Protein AF-A0A496TLL5-F1 (afdb_monomer)

Nearest PDB structures (foldseek):
  6n8s-assembly2_D  TM=5.664E-01  e=6.892E-01  Homo sapiens
  6n8q-assembly1_A  TM=5.760E-01  e=9.210E-01  Homo sapiens
  9fd2-assembly1_b  TM=4.805E-01  e=9.760E-01  Homo sapiens
  6xk9-assembly1_Y  TM=4.765E-01  e=1.231E+00  Homo sapiens
  6sj7-assembly1_B  TM=5.720E-01  e=3.704E+00  Homo sapiens

Mean predicted aligned error: 8.42 Å

pLDDT: mean 77.22, std 14.21, range [50.28, 92.75]

Secondary structure (DSSP, 8-state):
-EEEEEETTEEEEEEEEPPTTSSSPEEEEEEEEETTSTT--S-TTEEEEEE-TTSS-EEEEETTTTEEEEE-

Foldseek 3Di:
DWDWDDDQQKIWTWDFDDDPPDPDTDTDTDDMDGDPPPPDHQRHQWDDWDADPVNQKIWTHHDPRNDIDIDD

Radius of gyration: 13.47 Å; Cα contacts (8 Å, |Δi|>4): 156; chains: 1; bounding box: 26×24×41 Å

Sequence (72 aa):
ILSLGILAGAELLFNKKANDQDNYEKLTFQQLLKDNINGVDGLNGATSVILSLDNKNVCVTCYWDNAVAVFQ

Structure (mmCIF, N/CA/C/O backbone):
data_AF-A0A496TLL5-F1
#
_entry.id   AF-A0A496TLL5-F1
#
loop_
_atom_site.group_PDB
_atom_site.id
_atom_site.type_symbol
_atom_site.label_atom_id
_atom_site.label_alt_id
_atom_site.label_comp_id
_atom_site.label_asym_id
_atom_site.label_entity_id
_atom_site.label_seq_id
_atom_site.pdbx_PDB_ins_code
_atom_site.Cartn_x
_atom_site.Cartn_y
_atom_site.Cartn_z
_atom_site.occupancy
_atom_site.B_iso_or_equiv
_atom_site.auth_seq_id
_atom_site.auth_comp_id
_atom_site.auth_asym_id
_atom_site.auth_atom_id
_atom_site.pdbx_PDB_model_num
ATOM 1 N N . ILE A 1 1 ? -13.819 6.151 11.188 1.00 52.03 1 ILE A N 1
ATOM 2 C CA . ILE A 1 1 ? -13.234 6.825 9.998 1.00 52.03 1 ILE A CA 1
ATOM 3 C C . ILE A 1 1 ? -11.819 6.289 9.858 1.00 52.03 1 ILE A C 1
ATOM 5 O O . ILE A 1 1 ? -11.081 6.347 10.833 1.00 52.03 1 ILE A O 1
ATOM 9 N N . LEU A 1 2 ? -11.467 5.673 8.733 1.00 59.56 2 LEU A N 1
ATOM 10 C CA . LEU A 1 2 ? -10.086 5.249 8.497 1.00 59.56 2 LEU A CA 1
ATOM 11 C C . LEU A 1 2 ? -9.238 6.493 8.192 1.00 59.56 2 LEU A C 1
ATOM 13 O O . LEU A 1 2 ? -9.696 7.383 7.480 1.00 59.56 2 LEU A O 1
ATOM 17 N N . SER A 1 3 ? -8.046 6.579 8.775 1.00 60.78 3 SER A N 1
ATOM 18 C CA . SER A 1 3 ? -7.036 7.583 8.431 1.00 60.78 3 SER A CA 1
ATOM 19 C C . SER 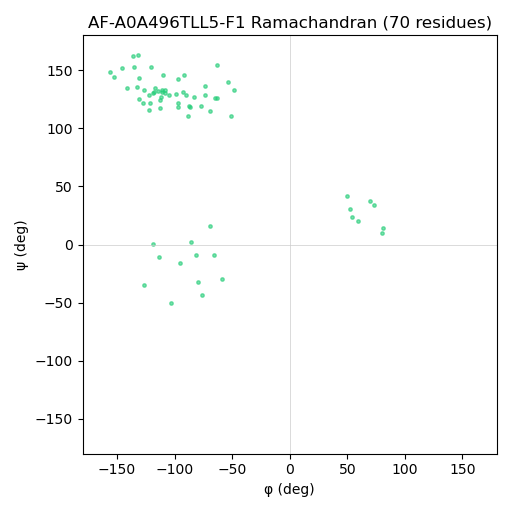A 1 3 ? -5.914 6.872 7.688 1.00 60.78 3 SER A C 1
ATOM 21 O O . SER A 1 3 ? -5.451 5.827 8.152 1.00 60.78 3 SER A O 1
ATOM 23 N N . LEU A 1 4 ? -5.509 7.408 6.538 1.00 62.06 4 LEU A N 1
ATOM 24 C CA . LEU A 1 4 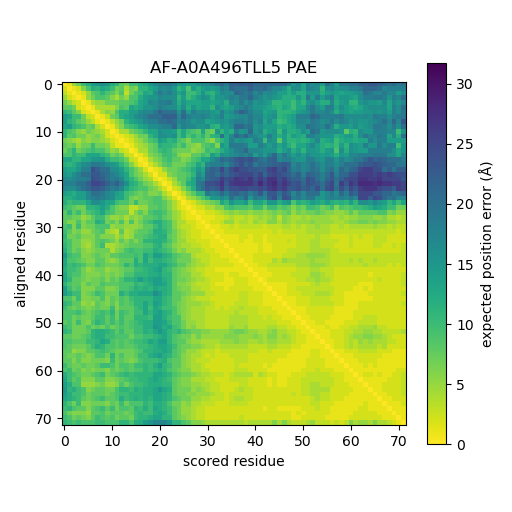? -4.470 6.821 5.697 1.00 62.06 4 LEU A CA 1
ATOM 25 C C . LEU A 1 4 ? -3.227 7.704 5.721 1.00 62.06 4 LEU A C 1
ATOM 27 O O . LEU A 1 4 ? -3.318 8.925 5.586 1.00 62.06 4 LEU A O 1
ATOM 31 N N . GLY A 1 5 ? -2.072 7.077 5.921 1.00 58.50 5 GLY A N 1
ATOM 32 C CA . GLY A 1 5 ? -0.769 7.728 5.867 1.00 58.50 5 GLY A CA 1
ATOM 33 C C . GLY A 1 5 ? 0.083 7.112 4.768 1.00 58.50 5 GLY A C 1
ATOM 34 O O . GLY A 1 5 ? 0.222 5.891 4.710 1.00 58.50 5 GLY A O 1
ATOM 35 N N . ILE A 1 6 ? 0.672 7.956 3.924 1.00 60.41 6 ILE A N 1
ATOM 36 C CA . ILE A 1 6 ? 1.640 7.533 2.911 1.00 60.41 6 ILE A CA 1
ATOM 37 C C . ILE A 1 6 ? 3.036 7.773 3.478 1.00 60.41 6 ILE A C 1
ATOM 39 O O . ILE A 1 6 ? 3.387 8.900 3.832 1.00 60.41 6 ILE A O 1
ATOM 43 N N . LEU A 1 7 ? 3.831 6.712 3.563 1.00 55.81 7 LEU A N 1
ATOM 44 C CA . LEU A 1 7 ? 5.273 6.786 3.769 1.00 55.81 7 LEU A CA 1
ATOM 45 C C . LEU A 1 7 ? 5.926 6.338 2.457 1.00 55.81 7 LEU A C 1
ATOM 47 O O . LEU A 1 7 ? 5.372 5.489 1.769 1.00 55.81 7 LEU A O 1
ATOM 51 N N . ALA A 1 8 ? 7.072 6.900 2.069 1.00 50.28 8 ALA A N 1
ATOM 52 C CA . ALA A 1 8 ? 7.723 6.524 0.810 1.00 50.28 8 ALA A CA 1
ATOM 53 C C . ALA A 1 8 ? 7.873 4.986 0.694 1.00 50.28 8 ALA A C 1
ATOM 55 O O . ALA A 1 8 ? 8.630 4.377 1.451 1.00 50.28 8 ALA A O 1
ATOM 56 N N . GLY A 1 9 ? 7.112 4.374 -0.225 1.00 55.91 9 GLY A N 1
ATOM 57 C CA . GLY A 1 9 ? 7.080 2.924 -0.466 1.00 55.91 9 GLY A CA 1
ATOM 58 C C . GLY A 1 9 ? 6.208 2.085 0.487 1.00 55.91 9 GLY A C 1
ATOM 59 O O . GLY A 1 9 ? 6.384 0.867 0.542 1.00 55.91 9 GLY A O 1
ATOM 60 N N . ALA A 1 10 ? 5.314 2.697 1.269 1.00 55.78 10 ALA A N 1
ATOM 61 C CA . ALA A 1 10 ? 4.444 1.996 2.210 1.00 55.78 10 ALA A CA 1
ATOM 62 C C . ALA A 1 10 ? 3.126 2.735 2.481 1.00 55.78 10 ALA A C 1
ATOM 64 O O . ALA A 1 10 ? 3.086 3.958 2.628 1.00 55.78 10 ALA A O 1
ATOM 65 N N . GLU A 1 11 ? 2.059 1.963 2.649 1.00 60.06 11 GLU A N 1
ATOM 66 C CA . GLU A 1 11 ? 0.756 2.465 3.065 1.00 60.06 11 GLU A CA 1
ATOM 67 C C . GLU A 1 11 ? 0.434 2.043 4.502 1.00 60.06 11 GLU A C 1
ATOM 69 O O . GLU A 1 11 ? 0.590 0.876 4.869 1.00 60.06 11 GLU A O 1
ATOM 74 N N . LEU A 1 12 ? -0.032 2.993 5.317 1.00 63.56 12 LEU A N 1
ATOM 75 C CA . LEU A 1 12 ? -0.465 2.762 6.694 1.00 63.56 12 LEU A CA 1
ATOM 76 C C . LEU A 1 12 ? -1.974 2.986 6.822 1.00 63.56 12 LEU A C 1
ATOM 78 O O . LEU A 1 12 ? -2.460 4.108 6.663 1.00 63.56 12 LEU A O 1
ATOM 82 N N . LEU A 1 13 ? -2.698 1.928 7.190 1.00 63.34 13 LEU A N 1
ATOM 83 C CA . LEU A 1 13 ? -4.131 1.969 7.475 1.00 63.34 13 LEU A CA 1
ATOM 84 C C . LEU A 1 13 ? -4.363 2.104 8.985 1.00 63.34 13 LEU A C 1
ATOM 86 O O . LEU A 1 13 ? -4.008 1.211 9.763 1.00 63.34 13 LEU A O 1
ATOM 90 N N . PHE A 1 14 ? -5.002 3.196 9.415 1.00 61.94 14 PHE A N 1
ATOM 91 C CA . PHE A 1 14 ? -5.392 3.408 10.811 1.00 61.94 14 PHE A CA 1
ATOM 92 C C . PHE A 1 14 ? -6.908 3.437 10.972 1.00 61.94 14 PHE A C 1
ATOM 94 O O . PHE A 1 14 ? -7.598 4.179 10.278 1.00 61.94 14 PHE A O 1
ATOM 101 N N . ASN A 1 15 ? -7.443 2.701 11.946 1.00 59.28 15 ASN A N 1
ATOM 102 C CA . ASN A 1 15 ? -8.843 2.833 12.339 1.00 59.28 15 ASN A CA 1
ATOM 103 C C . ASN A 1 15 ? -8.998 3.886 13.436 1.00 59.28 15 ASN A C 1
ATOM 105 O O . ASN A 1 15 ? -8.345 3.786 14.477 1.00 59.28 15 ASN A O 1
ATOM 109 N N . LYS A 1 16 ? -9.906 4.845 13.251 1.00 58.56 16 LYS A N 1
ATOM 110 C CA . LYS A 1 16 ? -10.348 5.750 14.315 1.00 58.56 16 LYS A CA 1
ATOM 111 C C . LYS A 1 16 ? -11.523 5.125 15.058 1.00 58.56 16 LYS A C 1
ATOM 113 O O 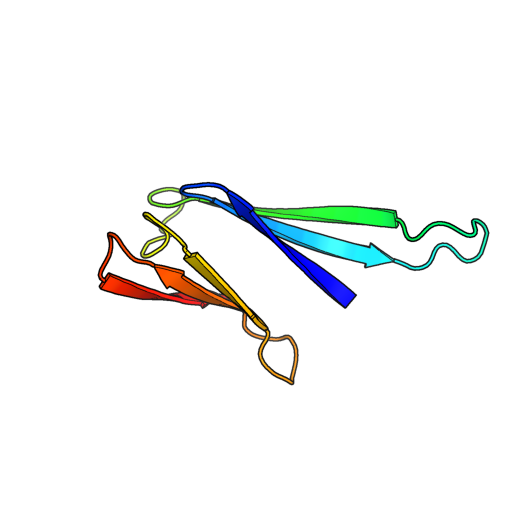. LYS A 1 16 ? -12.623 5.048 14.503 1.00 58.56 16 LYS A O 1
ATOM 118 N N . LYS A 1 17 ? -11.299 4.722 16.311 1.00 54.09 17 LYS A N 1
ATOM 119 C CA . LYS A 1 17 ? -12.381 4.445 17.264 1.00 54.09 17 LYS A CA 1
ATOM 120 C C . LYS A 1 17 ? -12.565 5.656 18.175 1.00 54.09 17 LYS A C 1
ATOM 122 O O . LYS A 1 17 ? -11.595 6.146 18.752 1.00 54.09 17 LYS A O 1
ATOM 127 N N . ALA A 1 18 ? -13.807 6.120 18.300 1.00 55.94 18 ALA A N 1
ATOM 128 C CA . ALA A 1 18 ? -14.186 6.979 19.412 1.00 55.94 18 ALA A CA 1
ATOM 129 C C . ALA A 1 18 ? -14.059 6.139 20.689 1.00 55.94 18 ALA A C 1
ATOM 131 O O . ALA A 1 18 ? -14.559 5.013 20.732 1.00 55.94 18 ALA A O 1
ATOM 132 N N . ASN A 1 19 ? -13.310 6.631 21.670 1.00 56.88 19 ASN A N 1
ATOM 133 C CA . ASN A 1 19 ? -13.345 6.055 23.002 1.00 56.88 19 ASN A CA 1
ATOM 134 C C . ASN A 1 19 ? -14.485 6.758 23.744 1.00 56.88 19 ASN A C 1
ATOM 136 O O . ASN A 1 19 ? -14.434 7.974 23.893 1.00 56.88 19 ASN A O 1
ATOM 140 N N . ASP A 1 20 ? -15.503 6.022 24.192 1.00 62.69 20 ASP A N 1
ATOM 141 C CA . ASP A 1 20 ? -16.645 6.605 24.915 1.00 62.69 20 ASP A CA 1
ATOM 142 C C . ASP A 1 20 ? -16.235 7.202 26.280 1.00 62.69 20 ASP A C 1
ATOM 144 O O . ASP A 1 20 ? -17.038 7.870 26.928 1.00 62.69 20 ASP A O 1
ATOM 148 N N . GLN A 1 21 ? -14.988 6.976 26.724 1.00 63.12 21 GLN A N 1
ATOM 149 C CA . GLN A 1 21 ? -14.484 7.410 28.031 1.00 63.12 21 GLN A CA 1
ATOM 150 C C . GLN A 1 21 ? -13.375 8.474 28.000 1.00 63.12 21 GLN A C 1
ATOM 152 O O . GLN A 1 21 ? -13.118 9.067 29.042 1.00 63.12 21 GLN A O 1
ATOM 157 N N . ASP A 1 22 ? -12.779 8.785 26.842 1.00 57.28 22 ASP A N 1
ATOM 158 C CA . ASP A 1 22 ? -11.709 9.788 26.731 1.00 57.28 22 ASP A CA 1
ATOM 159 C C . ASP A 1 22 ? -11.993 10.745 25.565 1.00 57.28 22 ASP A C 1
ATOM 161 O O . ASP A 1 22 ? -12.319 10.316 24.461 1.00 57.28 22 ASP A O 1
ATOM 165 N N . ASN A 1 23 ? -11.810 12.052 25.769 1.00 59.44 23 ASN A N 1
ATOM 166 C CA . ASN A 1 23 ? -12.013 13.102 24.754 1.00 59.44 23 ASN A CA 1
ATOM 167 C C . ASN A 1 23 ? -10.968 13.097 23.613 1.00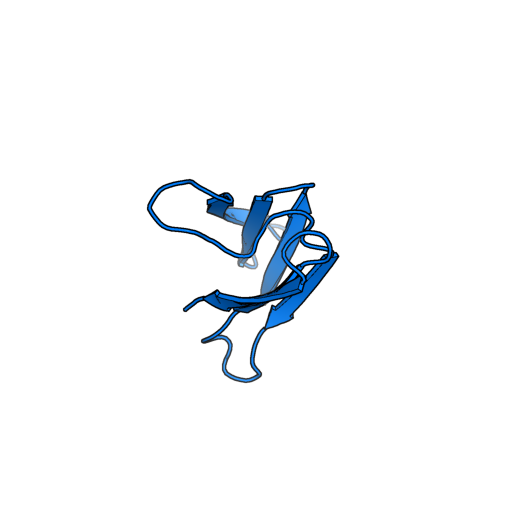 59.44 23 ASN A C 1
ATOM 169 O O . ASN A 1 23 ? -10.848 14.083 22.883 1.00 59.44 23 ASN A O 1
ATOM 173 N N . TYR A 1 24 ? -10.211 12.010 23.460 1.00 59.50 24 TYR A N 1
ATOM 174 C CA . TYR A 1 24 ? -9.209 11.832 22.419 1.00 59.50 24 TYR A CA 1
ATOM 175 C C . TYR A 1 24 ? -9.594 10.651 21.534 1.00 59.50 24 TYR A C 1
ATOM 177 O O . TYR A 1 24 ? -9.880 9.544 21.993 1.00 59.50 24 TYR A O 1
ATOM 185 N N . GLU A 1 25 ? -9.555 10.873 20.230 1.00 67.38 25 GLU A N 1
ATOM 186 C CA . GLU A 1 25 ? -9.811 9.830 19.250 1.00 67.38 25 GLU A CA 1
ATOM 187 C C . GLU A 1 25 ? -8.577 8.931 19.135 1.00 67.38 25 GLU A C 1
ATOM 189 O O . GLU A 1 25 ? -7.489 9.385 18.776 1.00 67.38 25 GLU A O 1
ATOM 194 N N . LYS A 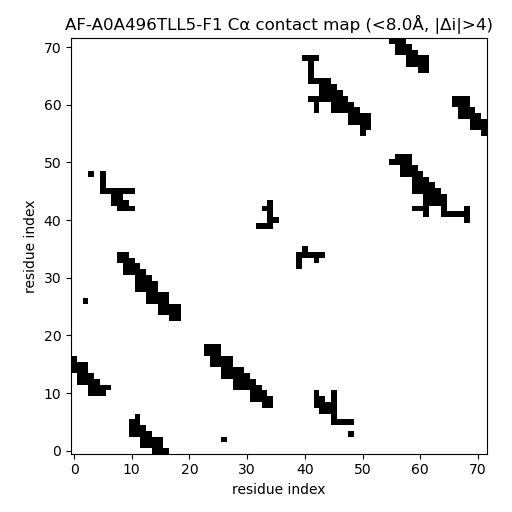1 26 ? -8.729 7.639 19.440 1.00 69.06 26 LYS A N 1
ATOM 195 C CA . LYS A 1 26 ? -7.618 6.688 19.377 1.00 69.06 26 LYS A CA 1
ATOM 196 C C . LYS A 1 26 ? -7.500 6.120 17.966 1.00 69.06 26 LYS A C 1
ATOM 198 O O . LYS A 1 26 ? -8.408 5.441 17.476 1.00 69.06 26 LYS A O 1
ATOM 203 N N . LEU A 1 27 ? -6.356 6.362 17.330 1.00 70.62 27 LEU A N 1
ATOM 204 C CA . LEU A 1 27 ? -5.960 5.672 16.105 1.00 70.62 27 LEU A CA 1
ATOM 205 C C . LEU A 1 27 ? -5.326 4.331 16.471 1.00 70.62 27 LEU A C 1
ATOM 207 O O . LEU A 1 27 ? -4.402 4.265 17.280 1.00 70.62 27 LEU A O 1
ATOM 211 N N . THR A 1 28 ? -5.829 3.255 15.876 1.00 72.69 28 THR A N 1
ATOM 212 C CA . THR A 1 28 ? -5.228 1.922 15.985 1.00 72.69 28 THR A CA 1
ATOM 213 C C . THR A 1 28 ? -4.675 1.529 14.627 1.00 72.69 28 THR A C 1
ATOM 215 O O . THR A 1 28 ? -5.398 1.593 13.632 1.00 72.69 28 THR A O 1
ATOM 218 N N . PHE A 1 29 ? -3.403 1.137 14.584 1.00 73.75 29 PHE A N 1
ATOM 219 C CA . PHE A 1 29 ? -2.790 0.572 13.386 1.00 73.75 29 PHE A CA 1
ATOM 220 C C . PHE A 1 29 ? -3.491 -0.743 13.023 1.00 73.75 29 PHE A C 1
ATOM 222 O O . PHE A 1 29 ? -3.620 -1.618 13.879 1.00 73.75 29 PHE A O 1
ATOM 229 N N . GLN A 1 30 ? -3.965 -0.865 11.782 1.00 79.00 30 GLN A N 1
ATOM 230 C CA . GLN A 1 30 ? -4.593 -2.092 11.287 1.00 79.00 30 GLN A CA 1
ATOM 231 C C . GLN A 1 30 ? -3.659 -2.894 10.392 1.00 79.00 30 GLN A C 1
ATOM 233 O O . GLN A 1 30 ? -3.519 -4.099 10.583 1.00 79.00 30 GLN A O 1
ATOM 238 N N . GLN A 1 31 ? -3.057 -2.242 9.400 1.00 81.25 31 GLN A N 1
ATOM 239 C CA . GLN A 1 31 ? -2.364 -2.941 8.328 1.00 81.25 31 GLN A CA 1
ATOM 240 C C . GLN A 1 31 ? -1.299 -2.055 7.683 1.00 81.25 31 GLN A C 1
ATOM 242 O O . GLN A 1 31 ? -1.441 -0.832 7.611 1.00 81.25 31 GLN A O 1
ATOM 247 N N . LEU A 1 32 ? -0.237 -2.713 7.219 1.00 84.25 32 LEU A N 1
ATOM 248 C CA . LEU A 1 32 ? 0.829 -2.148 6.402 1.00 84.25 32 LEU A CA 1
ATOM 249 C C . LEU A 1 32 ? 0.882 -2.935 5.095 1.00 84.25 32 LEU A C 1
ATOM 251 O O . LEU A 1 32 ? 1.094 -4.150 5.122 1.00 84.25 32 LEU A O 1
ATOM 255 N N . LEU A 1 33 ? 0.726 -2.236 3.974 1.00 88.06 33 LEU A N 1
ATOM 256 C CA . LEU A 1 33 ? 1.012 -2.766 2.645 1.00 88.06 33 LEU A CA 1
ATOM 257 C C . LEU A 1 33 ? 2.328 -2.159 2.172 1.00 88.06 33 LEU A C 1
ATOM 259 O O . LEU A 1 33 ? 2.534 -0.946 2.261 1.00 88.06 33 LEU A O 1
ATOM 263 N N . LYS A 1 34 ? 3.246 -3.016 1.730 1.00 88.06 34 LYS A N 1
ATOM 264 C CA . LYS A 1 34 ? 4.578 -2.610 1.292 1.00 88.06 34 LYS A CA 1
ATOM 265 C C . LYS A 1 34 ? 4.838 -3.153 -0.097 1.00 88.06 34 LYS A C 1
ATOM 267 O O . LYS A 1 34 ? 4.628 -4.339 -0.333 1.00 88.06 34 LYS A O 1
ATOM 272 N N . ASP A 1 35 ? 5.333 -2.279 -0.959 1.00 89.19 35 ASP A N 1
ATOM 273 C CA . ASP A 1 35 ? 5.703 -2.625 -2.321 1.00 89.19 35 ASP A CA 1
ATOM 274 C C . ASP A 1 35 ? 6.678 -3.812 -2.365 1.00 89.19 35 ASP A C 1
ATOM 276 O O . ASP A 1 35 ? 7.585 -3.914 -1.529 1.00 89.19 35 ASP A O 1
ATOM 280 N N . ASN A 1 36 ? 6.477 -4.711 -3.329 1.00 91.19 36 ASN A N 1
ATOM 281 C CA . ASN A 1 36 ? 7.272 -5.920 -3.542 1.00 91.19 36 ASN A CA 1
ATOM 282 C C . ASN A 1 36 ? 7.299 -6.912 -2.354 1.00 91.19 36 ASN A C 1
ATOM 284 O O . ASN A 1 36 ? 8.174 -7.778 -2.275 1.00 91.19 36 ASN A O 1
ATOM 288 N N . ILE A 1 37 ? 6.332 -6.833 -1.431 1.00 92.75 37 ILE A N 1
ATOM 289 C CA . ILE A 1 37 ? 6.160 -7.778 -0.316 1.00 92.75 37 ILE A CA 1
ATOM 290 C C . ILE A 1 37 ? 4.817 -8.496 -0.447 1.00 92.75 37 ILE A C 1
ATOM 292 O O . ILE A 1 37 ? 3.790 -7.869 -0.674 1.00 92.75 37 ILE A O 1
ATOM 296 N N . ASN A 1 38 ? 4.803 -9.820 -0.260 1.00 91.31 38 ASN A N 1
ATOM 297 C CA . ASN A 1 38 ? 3.585 -10.647 -0.287 1.00 91.31 38 ASN A CA 1
ATOM 298 C C . ASN A 1 38 ? 2.716 -10.465 -1.552 1.00 91.31 38 ASN A C 1
ATOM 300 O O . ASN A 1 38 ? 1.499 -10.617 -1.489 1.00 91.31 38 ASN A O 1
ATOM 304 N N . GLY A 1 39 ? 3.336 -10.146 -2.694 1.00 89.25 39 GLY A N 1
ATOM 305 C CA . GLY A 1 39 ? 2.638 -9.938 -3.967 1.00 89.25 39 GLY A CA 1
ATOM 306 C C . GLY A 1 39 ? 1.975 -8.566 -4.124 1.00 89.25 39 GLY A C 1
ATOM 307 O O . GLY A 1 39 ? 1.220 -8.378 -5.072 1.00 89.25 39 GLY A O 1
ATOM 308 N N . VAL A 1 40 ? 2.243 -7.623 -3.216 1.00 91.19 40 VAL A N 1
ATOM 309 C CA . VAL A 1 40 ? 1.851 -6.219 -3.376 1.00 91.19 40 VAL A CA 1
ATOM 310 C C . VAL A 1 40 ? 2.756 -5.565 -4.418 1.00 91.19 40 VAL A C 1
ATOM 312 O O . VAL A 1 40 ? 3.979 -5.648 -4.311 1.00 91.19 40 VAL A O 1
ATOM 315 N N . ASP A 1 41 ? 2.140 -4.915 -5.396 1.00 88.81 41 ASP A N 1
ATOM 316 C CA . ASP A 1 41 ? 2.791 -4.196 -6.490 1.00 88.81 41 ASP A CA 1
ATOM 317 C C . ASP A 1 41 ? 2.082 -2.853 -6.703 1.00 88.81 41 ASP A C 1
ATOM 319 O O . ASP A 1 41 ? 0.944 -2.659 -6.253 1.00 88.81 41 ASP A O 1
ATOM 323 N N . GLY A 1 42 ? 2.748 -1.930 -7.388 1.00 88.50 42 GLY A N 1
ATOM 324 C CA . G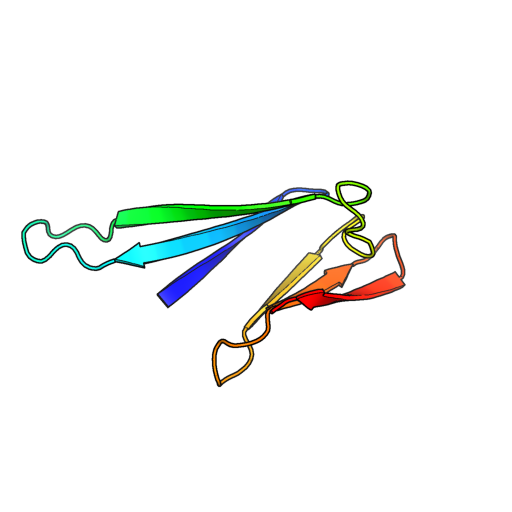LY A 1 42 ? 2.195 -0.624 -7.700 1.00 88.50 42 GLY A CA 1
ATOM 325 C C . GLY A 1 42 ? 2.131 0.292 -6.486 1.00 88.50 42 GLY A C 1
ATOM 326 O O . GLY A 1 42 ? 1.176 1.056 -6.390 1.00 88.50 42 GLY A O 1
ATOM 327 N N . LEU A 1 43 ? 3.081 0.202 -5.546 1.00 90.81 43 LEU A N 1
ATOM 328 C CA . LEU A 1 43 ? 3.213 1.114 -4.397 1.00 90.81 43 LEU A CA 1
ATOM 329 C C . LEU A 1 43 ? 4.542 1.887 -4.383 1.00 90.81 43 LEU A C 1
ATOM 331 O O . LEU A 1 43 ? 4.784 2.704 -3.480 1.00 90.81 43 LEU A O 1
ATOM 335 N N . ASN A 1 44 ? 5.413 1.677 -5.370 1.00 91.25 44 ASN A N 1
ATOM 336 C CA . ASN A 1 44 ? 6.677 2.382 -5.459 1.00 91.25 44 ASN A CA 1
ATOM 337 C C . ASN A 1 44 ? 6.431 3.858 -5.800 1.00 91.25 44 ASN A C 1
ATOM 339 O O . ASN A 1 44 ? 5.926 4.235 -6.864 1.00 91.25 44 ASN A O 1
ATOM 343 N N . GLY A 1 45 ? 6.786 4.731 -4.859 1.00 87.81 45 GLY A N 1
ATOM 344 C CA . GLY A 1 45 ? 6.517 6.159 -4.988 1.00 87.81 45 GLY A CA 1
ATOM 345 C C . GLY A 1 45 ? 5.030 6.492 -4.873 1.00 87.81 45 GLY A C 1
ATOM 346 O O . GLY A 1 45 ? 4.557 7.370 -5.592 1.00 87.81 45 GLY A O 1
ATOM 347 N N . ALA A 1 46 ? 4.289 5.797 -4.002 1.00 90.00 46 ALA A N 1
ATOM 348 C CA . ALA A 1 46 ? 2.932 6.183 -3.617 1.00 90.00 46 ALA A CA 1
ATOM 349 C C . ALA A 1 46 ? 2.855 7.678 -3.248 1.00 90.00 46 ALA A C 1
ATOM 351 O O . ALA A 1 46 ? 3.700 8.196 -2.516 1.00 90.00 46 ALA A O 1
ATOM 352 N N . THR A 1 47 ? 1.850 8.377 -3.783 1.00 88.44 47 THR A N 1
ATOM 353 C CA . THR A 1 47 ? 1.716 9.848 -3.701 1.00 88.44 47 THR A CA 1
ATOM 354 C C . THR A 1 47 ? 0.379 10.320 -3.148 1.00 88.44 47 THR A C 1
ATOM 356 O O . THR A 1 47 ? 0.330 11.340 -2.463 1.00 88.44 47 THR A O 1
ATOM 359 N N . SER A 1 48 ? -0.708 9.607 -3.437 1.00 85.56 48 SER A N 1
ATOM 360 C CA . SER A 1 48 ? -2.043 9.939 -2.946 1.00 85.56 48 SER A CA 1
ATOM 361 C C . SER A 1 48 ? -2.838 8.676 -2.685 1.00 85.56 48 SER A C 1
ATOM 363 O O . SER A 1 48 ? -2.599 7.649 -3.318 1.00 85.56 48 SER A O 1
ATOM 365 N N . VAL A 1 49 ? -3.776 8.775 -1.748 1.00 86.69 49 VAL A N 1
ATOM 366 C CA . VAL A 1 49 ? -4.637 7.676 -1.345 1.00 86.69 49 VAL A CA 1
ATOM 367 C C . VAL A 1 49 ? -6.049 8.174 -1.089 1.00 86.69 49 VAL A C 1
ATOM 369 O O . VAL A 1 49 ? -6.252 9.208 -0.448 1.00 86.69 49 VAL A O 1
ATOM 372 N N . ILE A 1 50 ? -7.028 7.437 -1.604 1.00 86.38 50 ILE A N 1
ATOM 373 C CA . ILE A 1 50 ? -8.447 7.727 -1.417 1.00 86.38 50 ILE A CA 1
ATOM 374 C C . ILE A 1 50 ? -9.217 6.456 -1.072 1.00 86.38 50 ILE A C 1
ATOM 376 O O . ILE A 1 50 ? -8.851 5.358 -1.486 1.00 86.38 50 ILE A O 1
ATOM 380 N N . LEU A 1 51 ? -10.318 6.627 -0.347 1.00 86.19 51 LEU A N 1
ATOM 381 C CA . LEU A 1 51 ? -11.292 5.569 -0.095 1.00 86.19 51 LEU A CA 1
ATOM 382 C C . LEU A 1 51 ? -12.450 5.689 -1.079 1.00 86.19 51 LEU A C 1
ATOM 384 O O . LEU A 1 51 ? -12.905 6.796 -1.381 1.00 86.19 51 LEU A O 1
ATOM 388 N N . SER A 1 52 ? -12.968 4.554 -1.541 1.00 83.50 52 SER A N 1
ATOM 389 C CA . SER A 1 52 ? -14.263 4.525 -2.216 1.00 83.50 52 SER A CA 1
ATOM 390 C C . SER A 1 52 ? -15.379 4.964 -1.263 1.00 83.50 52 SER A C 1
ATOM 392 O O . SER A 1 52 ? -15.276 4.814 -0.047 1.00 83.50 52 SER A O 1
ATOM 394 N N . LEU A 1 53 ? -16.483 5.489 -1.806 1.00 86.50 53 LEU A N 1
ATOM 395 C CA . LEU A 1 53 ? -17.604 6.005 -1.004 1.00 86.50 53 LEU A CA 1
ATOM 396 C C . LEU A 1 53 ? -18.220 4.945 -0.071 1.00 86.50 53 LEU A C 1
ATOM 398 O O . LEU A 1 53 ? -18.733 5.270 0.996 1.00 86.50 53 LEU A O 1
ATOM 402 N N . ASP A 1 54 ? -18.155 3.676 -0.470 1.00 88.62 54 ASP A N 1
ATOM 403 C CA . ASP A 1 54 ? -18.609 2.533 0.321 1.00 88.62 54 ASP A CA 1
ATOM 404 C C . ASP A 1 54 ? -17.554 2.001 1.310 1.00 88.62 54 ASP A C 1
ATOM 406 O O . ASP A 1 54 ? -17.828 1.034 2.020 1.00 88.62 54 ASP A O 1
ATOM 410 N N . ASN A 1 55 ? -16.374 2.630 1.383 1.00 82.81 55 ASN A N 1
ATOM 411 C CA . ASN A 1 55 ? -15.212 2.239 2.190 1.00 82.81 55 ASN A CA 1
ATOM 412 C C . ASN A 1 55 ? -14.731 0.796 1.961 1.00 82.81 55 ASN A C 1
ATOM 414 O O . ASN A 1 55 ? -14.115 0.214 2.852 1.00 82.81 55 ASN A O 1
ATOM 418 N N . LYS A 1 56 ? -15.026 0.206 0.798 1.00 86.25 56 LYS A N 1
ATOM 419 C CA . LYS A 1 56 ? -14.592 -1.157 0.456 1.00 86.25 56 LYS A CA 1
ATOM 420 C C . LYS A 1 56 ? -13.311 -1.209 -0.349 1.00 86.25 56 LYS A C 1
ATOM 422 O O . LYS A 1 56 ? -12.761 -2.287 -0.494 1.00 86.25 56 LYS A O 1
ATOM 427 N N . ASN A 1 57 ? -12.895 -0.089 -0.931 1.00 87.06 57 ASN A N 1
ATOM 428 C CA . ASN A 1 57 ? -11.688 -0.035 -1.730 1.00 87.06 57 ASN A CA 1
ATOM 429 C C . ASN A 1 57 ? -10.816 1.138 -1.305 1.00 87.06 57 ASN A C 1
ATOM 431 O O . ASN A 1 57 ? -11.310 2.233 -1.015 1.00 87.06 57 ASN A O 1
ATOM 435 N N . VAL A 1 58 ? -9.515 0.902 -1.343 1.00 88.25 58 VAL A N 1
ATOM 436 C CA . VAL A 1 58 ? -8.477 1.909 -1.192 1.00 88.25 58 VAL A CA 1
ATOM 437 C C . VAL A 1 58 ? -7.759 2.034 -2.526 1.00 88.25 58 VAL A C 1
ATOM 439 O O . VAL A 1 58 ? -7.277 1.032 -3.049 1.00 88.25 58 VAL A O 1
ATOM 442 N N . CYS A 1 59 ? -7.699 3.239 -3.087 1.00 89.38 59 CYS A N 1
ATOM 443 C CA . CYS A 1 59 ? -6.995 3.500 -4.341 1.00 89.38 59 CYS A CA 1
ATOM 444 C C . CYS A 1 59 ? -5.756 4.349 -4.074 1.00 89.38 59 CYS A C 1
ATOM 446 O O . CYS A 1 59 ? -5.867 5.400 -3.439 1.00 89.38 59 CYS A O 1
ATOM 448 N N . VAL A 1 60 ? -4.610 3.937 -4.615 1.00 90.38 60 VAL A N 1
ATOM 449 C CA . VAL A 1 60 ? -3.318 4.609 -4.428 1.00 90.38 60 VAL A CA 1
ATOM 450 C C . VAL A 1 60 ? -2.733 5.003 -5.780 1.00 90.38 60 VAL A C 1
ATOM 452 O O . VAL A 1 60 ? -2.624 4.163 -6.669 1.00 90.38 60 VAL A O 1
ATOM 455 N N . THR A 1 61 ? -2.342 6.270 -5.948 1.00 91.38 61 THR A N 1
ATOM 456 C CA . THR A 1 61 ? -1.606 6.732 -7.139 1.00 91.38 61 THR A CA 1
ATOM 457 C C . THR A 1 61 ? -0.104 6.674 -6.901 1.00 91.38 61 THR A C 1
ATOM 459 O O . THR A 1 61 ? 0.387 7.206 -5.898 1.00 91.38 61 THR A O 1
ATOM 462 N N . CYS A 1 62 ? 0.646 6.098 -7.840 1.00 89.44 62 CYS A N 1
ATOM 463 C CA . CYS A 1 62 ? 2.070 5.810 -7.662 1.00 89.44 62 CYS A CA 1
ATOM 464 C C . CYS A 1 62 ? 2.903 6.379 -8.807 1.00 89.44 62 CYS A C 1
ATOM 466 O O . CYS A 1 62 ? 2.673 6.078 -9.978 1.00 89.44 62 CYS A O 1
ATOM 468 N N . TYR A 1 63 ? 3.862 7.239 -8.454 1.00 88.62 63 TYR A N 1
ATOM 469 C CA . TYR A 1 63 ? 4.637 8.009 -9.424 1.00 88.62 63 TYR A CA 1
ATOM 470 C C . TYR A 1 63 ? 5.706 7.167 -10.125 1.00 88.62 63 TYR A C 1
ATOM 472 O O . TYR A 1 63 ? 5.856 7.27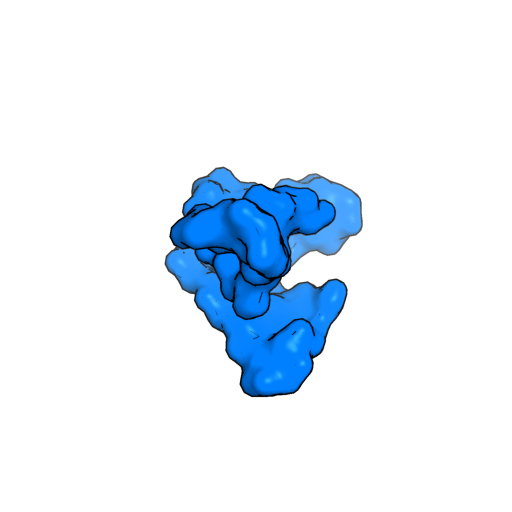5 -11.337 1.00 88.62 63 TYR A O 1
ATOM 480 N N . TRP A 1 64 ? 6.445 6.324 -9.396 1.00 91.38 64 TRP A N 1
ATOM 481 C CA . TRP A 1 64 ? 7.549 5.568 -9.999 1.00 91.38 64 TRP A CA 1
ATOM 482 C C . TRP A 1 64 ? 7.077 4.343 -10.782 1.00 91.38 64 TRP A C 1
ATOM 484 O O . TRP A 1 64 ? 7.654 4.049 -11.826 1.00 91.38 64 TRP A O 1
ATOM 494 N N . ASP A 1 65 ? 5.988 3.708 -10.351 1.00 89.44 65 ASP A N 1
ATOM 495 C CA . ASP A 1 65 ? 5.391 2.586 -11.089 1.00 89.44 65 ASP A CA 1
ATOM 496 C C . ASP A 1 65 ? 4.495 3.029 -12.252 1.00 89.44 65 ASP A C 1
ATOM 498 O O . ASP A 1 65 ? 4.075 2.200 -13.055 1.00 89.44 65 ASP A O 1
ATOM 502 N N . ASN A 1 66 ? 4.198 4.331 -12.373 1.00 92.38 66 ASN A N 1
ATOM 503 C CA . ASN A 1 66 ? 3.215 4.864 -13.325 1.00 92.38 66 ASN A CA 1
ATOM 504 C C . ASN A 1 66 ? 1.869 4.115 -13.247 1.00 92.38 66 ASN A C 1
ATOM 506 O O 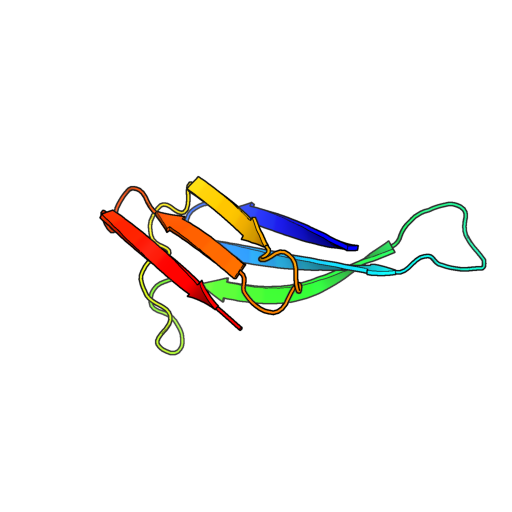. ASN A 1 66 ? 1.256 3.797 -14.269 1.00 92.38 66 ASN A O 1
ATOM 510 N N . ALA A 1 67 ? 1.428 3.812 -12.024 1.00 89.75 67 ALA A N 1
ATOM 511 C CA . ALA A 1 67 ? 0.323 2.900 -11.758 1.00 89.75 67 ALA A CA 1
ATOM 512 C C . ALA A 1 67 ? -0.699 3.480 -10.771 1.00 89.75 67 ALA A C 1
ATOM 514 O O . ALA A 1 67 ? -0.429 4.428 -10.025 1.00 89.75 67 ALA A O 1
ATOM 515 N N . VAL A 1 68 ? -1.884 2.866 -10.766 1.00 91.19 68 VAL A N 1
ATOM 516 C CA . VAL A 1 68 ? -2.896 3.031 -9.720 1.00 91.19 68 VAL A CA 1
ATOM 517 C C . VAL A 1 68 ? -3.193 1.655 -9.133 1.00 91.19 68 VAL A C 1
ATOM 519 O O . VAL A 1 68 ? -3.695 0.786 -9.845 1.00 91.19 68 VAL A O 1
ATOM 522 N N . ALA A 1 69 ? -2.885 1.463 -7.852 1.00 91.19 69 ALA A N 1
ATOM 523 C CA . ALA A 1 69 ? -3.188 0.233 -7.125 1.00 91.19 69 ALA A CA 1
ATOM 524 C C . ALA A 1 69 ? -4.549 0.341 -6.422 1.00 91.19 69 ALA A C 1
ATOM 526 O O . ALA A 1 69 ? -4.935 1.424 -5.975 1.00 91.19 69 ALA A O 1
ATOM 527 N N . VAL A 1 70 ? -5.279 -0.776 -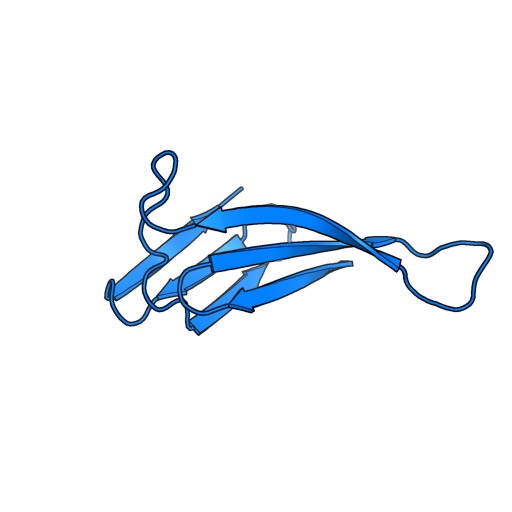6.331 1.00 91.06 70 VAL A N 1
ATOM 528 C CA . VAL A 1 70 ? -6.584 -0.857 -5.657 1.00 91.06 70 VAL A CA 1
ATOM 529 C C . VAL A 1 70 ? -6.601 -2.052 -4.705 1.00 91.06 70 VAL A C 1
ATOM 531 O O . VAL A 1 70 ? -6.355 -3.178 -5.133 1.00 91.06 70 VAL A O 1
ATOM 534 N N . PHE A 1 71 ? -6.922 -1.809 -3.433 1.00 87.25 71 PHE A N 1
ATOM 535 C CA . PHE A 1 71 ? -6.985 -2.817 -2.364 1.00 87.25 71 PHE A CA 1
ATOM 536 C C . PHE A 1 71 ? -8.382 -2.887 -1.739 1.00 87.25 71 PHE A C 1
ATOM 538 O O . PHE A 1 71 ? -9.090 -1.881 -1.752 1.00 87.25 71 PHE A O 1
ATOM 545 N N . GLN A 1 72 ? -8.758 -4.051 -1.190 1.00 87.62 72 GLN A N 1
ATOM 546 C CA . GLN A 1 72 ? -10.046 -4.333 -0.530 1.00 87.62 72 GLN A CA 1
ATOM 547 C C . GLN A 1 72 ? -9.862 -4.747 0.928 1.00 87.62 72 GLN A C 1
ATOM 549 O O . GLN A 1 72 ? -8.887 -5.486 1.195 1.00 87.62 72 GLN A O 1
#

Solvent-accessible surface area (backbone atoms only — not comparable to full-atom values): 4212 Å² total; per-residue (Å²): 95,78,48,79,47,83,45,91,36,33,42,40,42,24,43,46,44,81,46,98,85,48,104,54,74,46,72,41,84,74,50,76,55,40,46,81,43,97,84,36,65,46,28,42,45,45,76,50,77,47,67,43,97,83,68,57,37,40,41,32,41,12,68,74,56,74,33,72,29,76,48,115